Protein AF-A0A972V4K8-F1 (afdb_monomer)

pLDDT: mean 79.18, std 15.25, range [46.06, 98.31]

Secondary structure (DSSP, 8-state):
-HHHHHHHHHHHHHHTTS-------HHHHTTEEEEETTEEEEHHHHHHHHHHS-HHHHGGGSSHHHHHHHHHHHHHHHHHHHHHHHTTGGG-HHHHHHHHHHHHHHHHHHHHHHHHHHHHTT----HHHHHHH-

Foldseek 3Di:
DVVVVVVVVVVVVVVVVPPPPPDDDPPVVVQFPDDAPPDTDGVVVVVVCLVPDDPVVVVQVPDPVSVVVVVVVVSVVVVVVVVCVVVVVCVDPVNVVVVVVVVVVVVVVVVVVVVCVVVVVVDDDDPVNVVVVD

Radius of gyration: 28.01 Å; Cα contacts (8 Å, |Δi|>4): 38; chains: 1; bounding box: 45×37×104 Å

Structure (mmCIF, N/CA/C/O backbone):
data_AF-A0A972V4K8-F1
#
_entry.id   AF-A0A972V4K8-F1
#
loop_
_atom_site.group_PDB
_atom_site.id
_atom_site.type_symbol
_atom_site.label_atom_id
_atom_site.label_alt_id
_atom_site.label_comp_id
_atom_site.label_asym_id
_atom_site.label_entity_id
_atom_site.label_seq_id
_atom_site.pdbx_PDB_ins_code
_atom_site.Cartn_x
_atom_site.Cartn_y
_atom_site.Cartn_z
_atom_site.occupancy
_atom_site.B_iso_or_equiv
_atom_site.auth_seq_id
_atom_site.auth_comp_id
_atom_site.auth_asym_id
_atom_site.auth_atom_id
_atom_site.pdbx_PDB_model_num
ATOM 1 N N . MET A 1 1 ? -22.543 16.101 -59.965 1.00 50.31 1 MET A N 1
ATOM 2 C CA . MET A 1 1 ? -22.406 15.132 -58.850 1.00 50.31 1 MET A CA 1
ATOM 3 C C . MET A 1 1 ? -20.952 14.868 -58.437 1.00 50.31 1 MET A C 1
ATOM 5 O O . MET A 1 1 ? -20.675 14.889 -57.250 1.00 50.31 1 MET A O 1
ATOM 9 N N . LYS A 1 2 ? -19.990 14.733 -59.370 1.00 48.62 2 LYS A N 1
ATOM 10 C CA . LYS A 1 2 ? -18.559 14.509 -59.044 1.00 48.62 2 LYS A CA 1
ATOM 11 C C . LYS A 1 2 ? -17.881 15.644 -58.244 1.00 48.62 2 LYS A C 1
ATOM 13 O O . LYS A 1 2 ? -17.064 15.367 -57.378 1.00 48.62 2 LYS A O 1
ATOM 18 N N . LYS A 1 3 ? -18.266 16.909 -58.479 1.00 53.72 3 LYS A N 1
ATOM 19 C CA . LYS A 1 3 ? -17.722 18.087 -57.765 1.00 53.72 3 LYS A CA 1
ATOM 20 C C . LYS A 1 3 ? -18.141 18.151 -56.286 1.00 53.72 3 LYS A C 1
ATOM 22 O O . LYS A 1 3 ? -17.346 18.540 -55.448 1.00 53.72 3 LYS A O 1
ATOM 27 N N . ILE A 1 4 ? -19.358 17.698 -55.972 1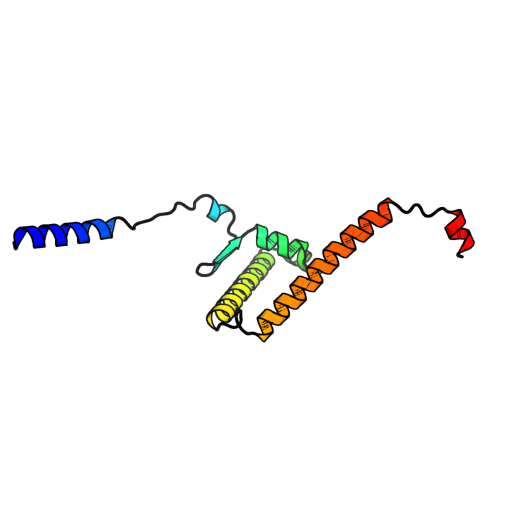.00 63.09 4 ILE A N 1
ATOM 28 C CA . ILE A 1 4 ? -19.883 17.633 -54.597 1.00 63.09 4 ILE A CA 1
ATOM 29 C C . ILE A 1 4 ? -19.208 16.498 -53.817 1.00 63.09 4 ILE A C 1
ATOM 31 O O . ILE A 1 4 ? -18.814 16.700 -52.675 1.00 63.09 4 ILE A O 1
ATOM 35 N N . CYS A 1 5 ? -18.968 15.351 -54.465 1.00 56.00 5 CYS A N 1
ATOM 36 C CA . CYS A 1 5 ? -18.185 14.258 -53.879 1.00 56.00 5 CYS A CA 1
ATOM 37 C C . CYS A 1 5 ? -16.749 14.691 -53.543 1.00 56.00 5 CYS A C 1
ATOM 39 O O . CYS A 1 5 ? -16.259 14.372 -52.466 1.00 56.00 5 CYS A O 1
ATOM 41 N N . TYR A 1 6 ? -16.108 15.464 -54.431 1.00 65.31 6 TYR A N 1
ATOM 42 C CA . TYR A 1 6 ? -14.738 15.948 -54.229 1.00 65.31 6 TYR A CA 1
ATOM 43 C C . TYR A 1 6 ? -14.635 16.972 -53.085 1.00 65.31 6 TYR A C 1
ATOM 45 O O . TYR A 1 6 ? -13.697 16.927 -52.291 1.00 65.31 6 TYR A O 1
ATOM 53 N N . CYS A 1 7 ? -15.630 17.856 -52.945 1.00 62.59 7 CYS A N 1
ATOM 54 C CA . CYS A 1 7 ? -15.697 18.800 -51.828 1.00 62.59 7 CYS A CA 1
ATOM 55 C C . CYS A 1 7 ? -15.871 18.097 -50.474 1.00 62.59 7 CYS A C 1
ATOM 57 O O . CYS A 1 7 ? -15.240 18.504 -49.503 1.00 62.59 7 CYS A O 1
ATOM 59 N N . ILE A 1 8 ? -16.663 17.022 -50.407 1.00 66.50 8 ILE A N 1
ATOM 60 C CA . ILE A 1 8 ? -16.873 16.259 -49.166 1.00 66.50 8 ILE A CA 1
ATOM 61 C C . ILE A 1 8 ? -15.599 15.497 -48.768 1.00 66.50 8 ILE A C 1
ATOM 63 O O . ILE A 1 8 ? -15.229 15.502 -47.597 1.00 66.50 8 ILE A O 1
ATOM 67 N N . THR A 1 9 ? -14.866 14.917 -49.725 1.00 64.88 9 THR A N 1
ATOM 68 C CA . THR A 1 9 ? -13.598 14.225 -49.431 1.00 64.88 9 THR A CA 1
ATOM 69 C C . THR A 1 9 ? -12.486 15.168 -48.963 1.00 64.88 9 THR A C 1
ATOM 71 O O . THR A 1 9 ? -11.712 14.800 -48.084 1.00 64.88 9 THR A O 1
ATOM 74 N N . VAL A 1 10 ? -12.427 16.400 -49.484 1.00 69.19 10 VAL A N 1
ATOM 75 C CA . VAL A 1 10 ? -11.450 17.412 -49.037 1.00 69.19 10 VAL A CA 1
ATOM 76 C C . VAL A 1 10 ? -11.813 17.965 -47.653 1.00 69.19 10 VAL A C 1
ATOM 78 O O . VAL A 1 10 ? -10.925 18.183 -46.831 1.00 69.19 10 VAL A O 1
ATOM 81 N N . LEU A 1 11 ? -13.108 18.124 -47.356 1.00 66.25 11 LEU A N 1
ATOM 82 C CA . LEU A 1 11 ? -13.585 18.581 -46.046 1.00 66.25 11 LEU A CA 1
ATOM 83 C C . LEU A 1 11 ? -13.271 17.566 -44.931 1.00 66.25 11 LEU A C 1
ATOM 85 O O . LEU A 1 11 ? -12.855 17.959 -43.846 1.00 66.25 11 LEU A O 1
ATOM 89 N N . VAL A 1 12 ? -13.410 16.264 -45.205 1.00 66.06 12 VAL A N 1
ATOM 90 C CA . VAL A 1 12 ? -13.102 15.195 -44.236 1.00 66.06 12 VAL A CA 1
ATOM 91 C C . VAL A 1 12 ? -11.596 15.098 -43.957 1.00 66.06 12 VAL A C 1
ATOM 93 O O . VAL A 1 12 ? -11.205 14.917 -42.807 1.00 66.06 12 VAL A O 1
ATOM 96 N N . PHE A 1 13 ? -10.743 15.298 -44.968 1.00 65.56 13 PHE A N 1
ATOM 97 C CA . PHE A 1 13 ? -9.283 15.261 -44.799 1.00 65.56 13 PHE A CA 1
ATOM 98 C C . PHE A 1 13 ? -8.736 16.482 -44.033 1.00 65.56 13 PHE A C 1
ATOM 100 O O . PHE A 1 13 ? -7.746 16.375 -43.313 1.00 65.56 13 PHE A O 1
ATOM 107 N N . ALA A 1 14 ? -9.404 17.637 -44.133 1.00 61.25 14 ALA A N 1
ATOM 108 C CA . ALA A 1 14 ? -9.032 18.854 -43.408 1.00 61.25 14 ALA A CA 1
ATOM 109 C C . ALA A 1 14 ? -9.336 18.782 -41.897 1.00 61.25 14 ALA A C 1
ATOM 111 O O . ALA A 1 14 ? -8.640 19.405 -41.098 1.00 61.25 14 ALA A O 1
ATOM 112 N N . ILE A 1 15 ? -10.336 17.995 -41.485 1.00 60.34 15 ILE A N 1
ATOM 113 C CA . ILE A 1 15 ? -10.714 17.838 -40.069 1.00 60.34 15 ILE A CA 1
ATOM 114 C C . ILE A 1 15 ? -9.735 16.906 -39.327 1.00 60.34 15 ILE A C 1
ATOM 116 O O . ILE A 1 15 ? -9.534 17.056 -38.122 1.00 60.34 15 ILE A O 1
ATOM 120 N N . SER A 1 16 ? -9.043 16.007 -40.037 1.00 58.22 16 SER A N 1
ATOM 121 C CA . SER A 1 16 ? -8.044 15.095 -39.453 1.00 58.22 16 SER A CA 1
ATOM 122 C C 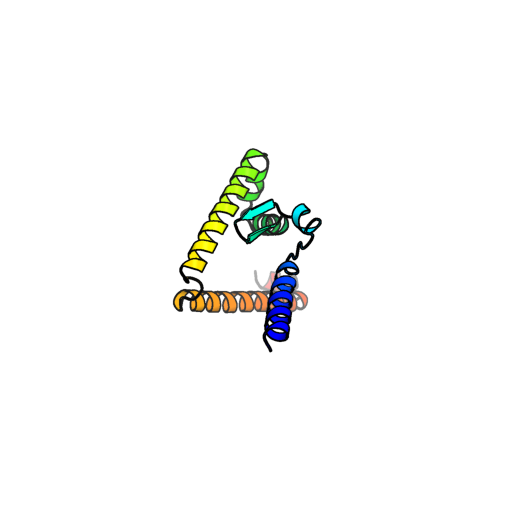. SER A 1 16 ? -6.768 15.784 -38.946 1.00 58.22 16 SER A C 1
ATOM 124 O O . SER A 1 16 ? -6.027 15.179 -38.178 1.00 58.22 16 SER A O 1
ATOM 126 N N . PHE A 1 17 ? -6.511 17.043 -39.320 1.00 55.62 17 PHE A N 1
ATOM 127 C CA . PHE A 1 17 ? -5.334 17.795 -38.860 1.00 55.62 17 PHE A CA 1
ATOM 128 C C . PHE A 1 17 ? -5.551 18.583 -37.556 1.00 55.62 17 PHE A C 1
ATOM 130 O O . PHE A 1 17 ? -4.596 19.141 -37.022 1.00 55.62 17 PHE A O 1
ATOM 137 N N . LEU A 1 18 ? -6.774 18.620 -37.012 1.00 53.91 18 LEU A N 1
ATOM 138 C CA . LEU A 1 18 ? -7.102 19.420 -35.820 1.00 53.91 18 LEU A CA 1
ATOM 139 C C . LEU A 1 18 ? -7.098 18.627 -34.502 1.00 53.91 18 LEU A C 1
ATOM 141 O O . LEU A 1 18 ? -7.283 19.211 -33.438 1.00 53.91 18 LEU A O 1
ATOM 145 N N . THR A 1 19 ? -6.806 17.324 -34.520 1.00 57.88 19 THR A N 1
ATOM 146 C CA . THR A 1 19 ? -6.603 16.524 -33.298 1.00 57.88 19 THR A CA 1
ATOM 147 C C . THR A 1 19 ? -5.129 16.492 -32.885 1.00 57.88 19 THR A C 1
ATOM 149 O O . THR A 1 19 ? -4.553 15.435 -32.649 1.00 57.88 19 THR A O 1
ATOM 152 N N . GLY A 1 20 ? -4.496 17.663 -32.824 1.00 54.38 20 GLY A N 1
ATOM 153 C CA . GLY A 1 20 ? -3.174 17.870 -32.235 1.00 54.38 20 GLY A CA 1
ATOM 154 C C . GLY A 1 20 ? -3.315 18.527 -30.866 1.00 54.38 20 GLY A C 1
ATOM 155 O O . GLY A 1 20 ? -2.976 19.694 -30.703 1.00 54.38 20 GLY A O 1
ATOM 156 N N . CYS A 1 21 ? -3.882 17.811 -29.893 1.00 55.91 21 CYS A N 1
ATOM 157 C CA . CYS A 1 21 ? -4.009 18.304 -28.523 1.00 55.91 21 CYS A CA 1
ATOM 158 C C . CYS A 1 21 ? -2.629 18.271 -27.845 1.00 55.91 21 CYS A C 1
ATOM 160 O O . CYS A 1 21 ? -2.244 17.269 -27.245 1.00 55.91 21 CYS A O 1
ATOM 162 N N . SER A 1 22 ? -1.858 19.356 -27.954 1.00 55.38 22 SER A N 1
ATOM 163 C CA . SER A 1 22 ? -0.704 19.584 -27.083 1.00 55.38 22 SER A CA 1
ATOM 164 C C . SER A 1 22 ? -1.210 20.147 -25.754 1.00 55.38 22 SER A C 1
ATOM 166 O O . SER A 1 22 ? -1.270 21.361 -25.553 1.00 55.38 22 SER A O 1
ATOM 168 N N . SER A 1 23 ? -1.631 19.273 -24.842 1.00 46.06 23 SER A N 1
ATOM 169 C CA . SER A 1 23 ? -1.929 19.681 -23.471 1.00 46.06 23 SER A CA 1
ATOM 170 C C . SER A 1 23 ? -0.625 20.103 -22.791 1.00 46.06 23 SER A C 1
ATOM 172 O O . SER A 1 23 ? 0.230 19.262 -22.506 1.00 46.06 23 SER A O 1
ATOM 174 N N . GLY A 1 24 ? -0.467 21.406 -22.557 1.00 52.38 24 GLY A N 1
ATOM 175 C CA . GLY A 1 24 ? 0.622 21.963 -21.765 1.00 52.38 24 GLY A CA 1
ATOM 176 C C . GLY A 1 24 ? 0.624 21.368 -20.357 1.00 52.38 24 GLY A C 1
ATOM 177 O O . GLY A 1 24 ? -0.355 21.475 -19.627 1.00 52.38 24 GLY A O 1
ATOM 178 N N . SER A 1 25 ? 1.732 20.732 -19.985 1.00 47.81 25 SER A N 1
ATOM 179 C CA . SER A 1 25 ? 1.936 20.088 -18.684 1.00 47.81 25 SER A CA 1
ATOM 180 C C . SER A 1 25 ? 3.156 20.665 -17.963 1.00 47.81 25 SER A C 1
ATOM 182 O O . SER A 1 25 ? 3.964 19.916 -17.428 1.00 47.81 25 SER A O 1
ATOM 184 N N . ALA A 1 26 ? 3.329 21.990 -17.977 1.00 50.41 26 ALA A N 1
ATOM 185 C CA . ALA A 1 26 ? 4.469 22.633 -17.315 1.00 50.41 26 ALA A CA 1
ATOM 186 C C . ALA A 1 26 ? 4.373 22.581 -15.776 1.00 50.41 26 ALA A C 1
ATOM 188 O O . ALA A 1 26 ? 5.397 22.553 -15.103 1.00 50.41 26 ALA A O 1
ATOM 189 N N . ASP A 1 27 ? 3.161 22.508 -15.215 1.00 51.97 27 ASP A N 1
ATOM 190 C CA . ASP A 1 27 ? 2.961 22.527 -13.758 1.00 51.97 27 ASP A CA 1
ATOM 191 C C . ASP A 1 27 ? 3.018 21.118 -13.127 1.00 51.97 27 ASP A C 1
ATOM 193 O O . ASP A 1 27 ? 3.592 20.915 -12.058 1.00 51.97 27 ASP A O 1
ATOM 197 N N . LEU A 1 28 ? 2.525 20.095 -13.841 1.00 52.41 28 LEU A N 1
ATOM 198 C CA . LEU A 1 28 ? 2.522 18.698 -13.376 1.00 52.41 28 LEU A CA 1
ATOM 199 C C . LEU A 1 28 ? 3.910 18.033 -13.417 1.00 52.41 28 LEU A C 1
ATOM 201 O O . LEU A 1 28 ? 4.185 17.145 -12.608 1.00 52.41 28 LEU A O 1
ATOM 205 N N . ASP A 1 29 ? 4.795 18.454 -14.326 1.00 55.84 29 ASP A N 1
ATOM 206 C CA . ASP A 1 29 ? 6.147 17.884 -14.426 1.00 55.84 29 ASP A CA 1
ATOM 207 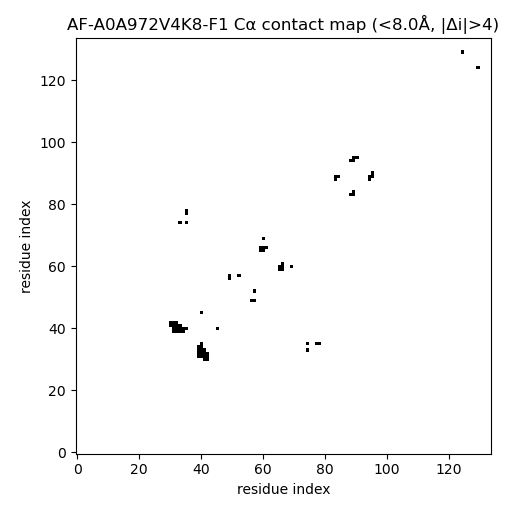C C . ASP A 1 29 ? 7.027 18.280 -13.228 1.00 55.84 29 ASP A C 1
ATOM 209 O O . ASP A 1 29 ? 7.846 17.481 -12.785 1.00 55.84 29 ASP A O 1
ATOM 213 N N . SER A 1 30 ? 6.806 19.457 -12.625 1.00 57.41 30 SER A N 1
ATOM 214 C CA . SER A 1 30 ? 7.618 19.955 -11.499 1.00 57.41 30 SER A CA 1
ATOM 215 C C . SER A 1 30 ? 7.509 19.106 -10.221 1.00 57.41 30 SER A C 1
ATOM 217 O O . SER A 1 30 ? 8.395 19.135 -9.366 1.00 57.41 30 SER A O 1
ATOM 219 N N . LYS A 1 31 ? 6.429 18.324 -10.096 1.00 80.38 31 LYS A N 1
ATOM 220 C CA . LYS A 1 31 ? 6.127 17.470 -8.936 1.00 80.38 31 LYS A CA 1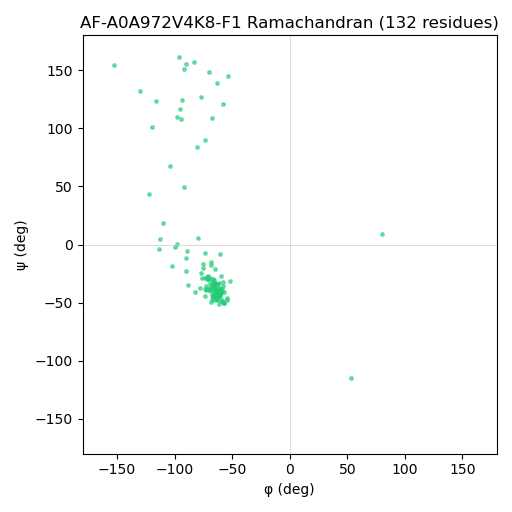
ATOM 221 C C . LYS A 1 31 ? 6.196 15.972 -9.259 1.00 80.38 31 LYS A C 1
ATOM 223 O O . LYS A 1 31 ? 5.870 15.147 -8.405 1.00 80.38 31 LYS A O 1
ATOM 228 N N . THR A 1 32 ? 6.608 15.616 -10.475 1.00 82.50 32 THR A N 1
ATOM 229 C CA . THR A 1 32 ? 6.757 14.227 -10.924 1.00 82.50 32 THR A CA 1
ATOM 230 C C . THR A 1 32 ? 8.200 13.767 -10.695 1.00 82.50 32 THR A C 1
ATOM 232 O O . THR A 1 32 ? 9.137 14.400 -11.170 1.00 82.50 32 THR A O 1
ATOM 235 N N . LEU A 1 33 ? 8.391 12.668 -9.960 1.00 83.44 33 LEU A N 1
ATOM 236 C CA . LEU A 1 33 ? 9.705 12.066 -9.698 1.00 83.44 33 LEU A CA 1
ATOM 237 C C . LEU A 1 33 ? 10.169 11.178 -10.853 1.00 83.44 33 LEU A C 1
ATOM 239 O O . LEU A 1 33 ? 11.341 11.195 -11.223 1.00 83.44 33 LEU A O 1
ATOM 243 N N . ALA A 1 34 ? 9.245 10.399 -11.414 1.00 84.81 34 ALA A N 1
ATOM 244 C CA . ALA A 1 34 ? 9.500 9.515 -12.540 1.00 84.81 34 ALA A CA 1
ATOM 245 C C . ALA A 1 34 ? 8.220 9.291 -13.352 1.00 84.81 34 ALA A C 1
ATOM 247 O O . ALA A 1 34 ? 7.102 9.383 -12.839 1.00 84.81 34 ALA A O 1
ATOM 248 N N . ARG A 1 35 ? 8.386 8.978 -14.638 1.00 86.88 35 ARG A N 1
ATOM 249 C CA . ARG A 1 35 ? 7.297 8.581 -15.535 1.00 86.88 35 ARG A CA 1
ATOM 250 C C . ARG A 1 35 ? 7.538 7.144 -15.980 1.00 86.88 35 ARG A C 1
ATOM 252 O O . ARG A 1 35 ? 8.591 6.858 -16.541 1.00 86.88 35 ARG A O 1
ATOM 259 N N . VAL A 1 36 ? 6.564 6.269 -15.741 1.00 88.38 36 VAL A N 1
ATOM 260 C CA . VAL A 1 36 ? 6.629 4.839 -16.077 1.00 88.38 36 VAL A CA 1
ATOM 261 C C . VAL A 1 36 ? 5.494 4.535 -17.049 1.00 88.38 36 VAL A C 1
ATOM 263 O O . VAL A 1 36 ? 4.330 4.447 -16.659 1.00 88.38 36 VAL A O 1
ATOM 266 N N . ASN A 1 37 ? 5.813 4.431 -18.341 1.00 86.69 37 ASN A N 1
ATOM 267 C CA . ASN A 1 37 ? 4.827 4.352 -19.425 1.00 86.69 37 ASN A CA 1
ATOM 268 C C . ASN A 1 37 ? 3.810 5.512 -19.370 1.00 86.69 37 ASN A C 1
ATOM 270 O O . ASN A 1 37 ? 4.171 6.675 -19.561 1.00 86.69 37 ASN A O 1
ATOM 274 N N . LYS A 1 38 ? 2.531 5.197 -19.125 1.00 81.75 38 LYS A N 1
ATOM 275 C CA . LYS A 1 38 ? 1.445 6.178 -18.959 1.00 81.75 38 LYS A CA 1
ATOM 276 C C . LYS A 1 38 ? 1.265 6.628 -17.500 1.00 81.75 38 LYS A C 1
ATOM 278 O O . LYS A 1 38 ? 0.551 7.601 -17.267 1.00 81.75 38 LYS A O 1
ATOM 283 N N . GLY A 1 39 ? 1.897 5.943 -16.545 1.00 81.25 39 GLY A N 1
ATOM 284 C CA . GLY A 1 39 ? 1.873 6.255 -15.117 1.00 81.25 39 GLY A CA 1
ATOM 285 C C . GLY A 1 39 ? 2.890 7.331 -14.726 1.00 81.25 39 GLY A C 1
ATOM 286 O O . GLY A 1 39 ? 3.888 7.568 -15.418 1.00 81.25 39 GLY A O 1
ATOM 287 N N . ARG A 1 40 ? 2.630 8.003 -13.603 1.00 85.06 40 ARG A N 1
ATOM 288 C CA . ARG A 1 40 ? 3.522 9.001 -13.001 1.00 85.06 40 ARG A CA 1
ATOM 289 C C . ARG A 1 40 ? 3.693 8.676 -11.526 1.00 85.06 40 ARG A C 1
ATOM 291 O O . ARG A 1 40 ? 2.696 8.481 -10.850 1.00 85.06 40 ARG A O 1
ATOM 298 N N . ILE A 1 41 ? 4.938 8.679 -11.066 1.00 84.00 41 ILE A N 1
ATOM 299 C CA . ILE A 1 41 ? 5.287 8.612 -9.647 1.00 84.00 41 ILE A CA 1
ATOM 300 C C . ILE A 1 41 ? 5.492 10.051 -9.189 1.00 84.00 41 ILE A C 1
ATOM 302 O O . ILE A 1 41 ? 6.375 10.747 -9.707 1.00 84.00 41 ILE A O 1
ATOM 306 N N . MET A 1 42 ? 4.669 10.529 -8.262 1.00 86.06 42 MET A N 1
ATOM 307 C CA . MET A 1 42 ? 4.725 11.902 -7.774 1.00 86.06 42 MET A CA 1
ATOM 308 C C . MET A 1 42 ? 5.529 12.011 -6.475 1.00 86.06 42 MET A C 1
ATOM 310 O O . MET A 1 42 ? 5.754 11.052 -5.742 1.00 86.06 42 MET A O 1
ATOM 314 N N . VAL A 1 43 ? 5.969 13.232 -6.161 1.00 82.62 43 VAL A N 1
ATOM 315 C CA . VAL A 1 43 ? 6.666 13.524 -4.894 1.00 82.62 43 VAL A CA 1
ATOM 316 C C . VAL A 1 43 ? 5.796 13.202 -3.673 1.00 82.62 43 VAL A C 1
ATOM 318 O O . VAL A 1 43 ? 6.328 12.947 -2.594 1.00 82.62 43 VAL A O 1
ATOM 321 N N . GLU A 1 44 ? 4.471 13.261 -3.806 1.00 81.44 44 GLU A N 1
ATOM 322 C CA . GLU A 1 44 ? 3.571 12.974 -2.692 1.00 81.44 44 GLU A CA 1
ATOM 323 C C . GLU A 1 44 ? 3.421 11.467 -2.421 1.00 81.44 44 GLU A C 1
ATOM 325 O O . GLU A 1 44 ? 3.491 11.106 -1.246 1.00 81.44 44 GLU A O 1
ATOM 330 N N . ASP A 1 45 ? 3.400 10.616 -3.458 1.00 79.50 45 ASP A N 1
ATOM 331 C CA . ASP A 1 45 ? 3.386 9.154 -3.326 1.00 79.50 45 ASP A CA 1
ATOM 332 C C . ASP A 1 45 ? 4.569 8.700 -2.462 1.00 79.50 45 ASP A C 1
ATOM 334 O O . ASP A 1 45 ? 4.416 7.987 -1.470 1.00 79.50 45 ASP A O 1
ATOM 338 N N . LEU A 1 46 ? 5.759 9.232 -2.768 1.00 80.25 46 LEU A N 1
ATOM 339 C CA . LEU A 1 46 ? 6.981 8.972 -2.009 1.00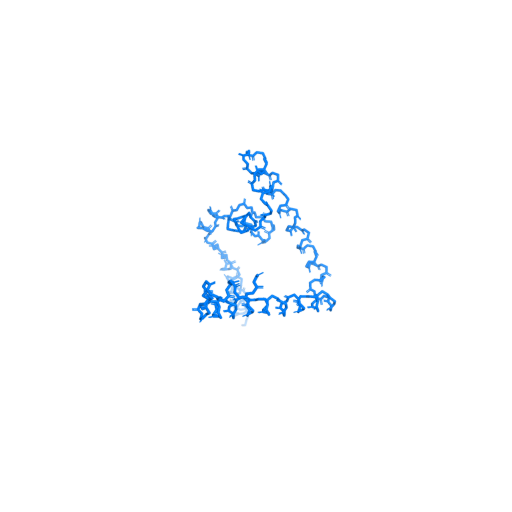 80.25 46 LEU A CA 1
ATOM 340 C C . LEU A 1 46 ? 6.865 9.417 -0.544 1.00 80.25 46 LEU A C 1
ATOM 342 O O . LEU A 1 46 ? 7.319 8.723 0.363 1.00 80.25 46 LEU A O 1
ATOM 346 N N . ARG A 1 47 ? 6.280 10.593 -0.285 1.00 78.19 47 ARG A N 1
ATOM 347 C CA . ARG A 1 47 ? 6.098 11.089 1.090 1.00 78.19 47 ARG A CA 1
ATOM 348 C C . ARG A 1 47 ? 5.110 10.230 1.869 1.00 78.19 47 ARG A C 1
ATOM 350 O O . ARG A 1 47 ? 5.310 10.039 3.067 1.00 78.19 47 ARG A O 1
ATOM 357 N N . TYR A 1 48 ? 4.053 9.757 1.216 1.00 81.00 48 TYR A N 1
ATOM 358 C CA . TYR A 1 48 ? 3.077 8.868 1.826 1.00 81.00 48 TYR A CA 1
ATOM 359 C C . TYR A 1 48 ? 3.710 7.522 2.176 1.00 81.00 48 TYR A C 1
ATOM 361 O O . TYR A 1 48 ? 3.581 7.081 3.317 1.00 81.00 48 TYR A O 1
ATOM 369 N N . GLU A 1 49 ? 4.451 6.910 1.247 1.00 77.00 49 GLU A N 1
ATOM 370 C CA . GLU A 1 49 ? 5.158 5.657 1.522 1.00 77.00 49 GLU A CA 1
ATOM 371 C C . GLU A 1 49 ? 6.170 5.832 2.663 1.00 77.00 49 GLU A C 1
ATOM 373 O O . GLU A 1 49 ? 6.156 5.044 3.601 1.00 77.00 49 GLU A O 1
ATOM 378 N N . LEU A 1 50 ? 6.951 6.919 2.682 1.00 78.00 50 LEU A N 1
ATOM 379 C CA . LEU A 1 50 ? 7.917 7.178 3.758 1.00 78.00 50 LEU A CA 1
ATOM 380 C C . LEU A 1 50 ? 7.290 7.423 5.127 1.00 78.00 50 LEU A C 1
ATOM 382 O O . LEU A 1 50 ? 7.854 7.018 6.138 1.00 78.00 50 LEU A O 1
ATOM 386 N N . LYS A 1 51 ? 6.142 8.103 5.184 1.00 77.75 51 LYS A N 1
ATOM 387 C CA . LYS A 1 51 ? 5.442 8.350 6.450 1.00 77.75 51 LYS A CA 1
ATOM 388 C C . LYS A 1 51 ? 4.944 7.048 7.081 1.00 77.75 51 LYS A C 1
ATOM 390 O O . LYS A 1 51 ? 4.868 6.959 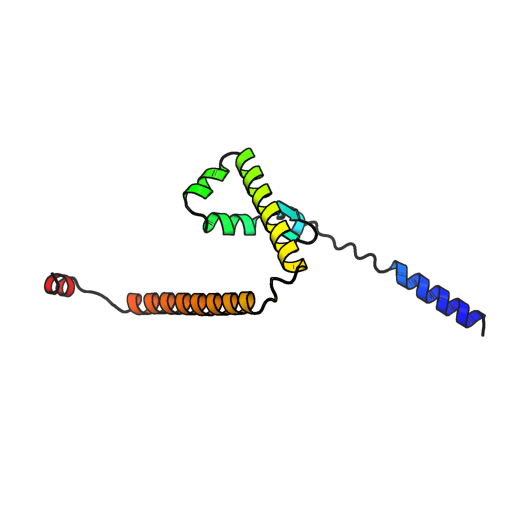8.303 1.00 77.75 51 LYS A O 1
ATOM 395 N N . ASN A 1 52 ? 4.573 6.084 6.245 1.00 76.62 52 ASN A N 1
ATOM 396 C CA . ASN A 1 52 ? 4.009 4.808 6.672 1.00 76.62 52 ASN A CA 1
ATOM 397 C C . ASN A 1 52 ? 5.043 3.671 6.669 1.00 76.62 52 ASN A C 1
ATOM 399 O O . ASN A 1 52 ? 4.708 2.546 7.038 1.00 76.62 52 ASN A O 1
ATOM 403 N N . ALA A 1 53 ? 6.278 3.956 6.256 1.00 71.62 53 ALA A N 1
ATOM 404 C CA . ALA A 1 53 ? 7.371 3.006 6.274 1.00 71.62 53 ALA A CA 1
ATOM 405 C C . ALA A 1 53 ? 7.814 2.715 7.720 1.00 71.62 53 ALA A C 1
ATOM 407 O O . ALA A 1 53 ? 7.750 3.603 8.581 1.00 71.62 53 ALA A O 1
ATOM 408 N N . PRO A 1 54 ? 8.297 1.495 8.010 1.00 71.56 54 PRO A N 1
ATOM 409 C CA . PRO A 1 54 ? 8.966 1.202 9.271 1.00 71.56 54 PRO A CA 1
ATOM 410 C C . PRO A 1 54 ? 10.110 2.197 9.515 1.00 71.56 54 PRO A C 1
ATOM 412 O O . PRO A 1 54 ? 10.788 2.612 8.575 1.00 71.56 54 PRO A O 1
ATOM 415 N N . TYR A 1 55 ? 10.343 2.565 10.778 1.00 62.53 55 TYR A N 1
ATOM 416 C CA . TYR A 1 55 ? 11.298 3.615 11.170 1.00 62.53 55 TYR A CA 1
ATOM 417 C C . TYR A 1 55 ? 12.708 3.429 10.566 1.00 62.53 55 TYR A C 1
ATOM 419 O O . TYR A 1 55 ? 13.377 4.407 10.227 1.00 62.53 55 TYR A O 1
ATOM 427 N N . ASP A 1 56 ? 13.122 2.179 10.344 1.00 63.69 56 ASP A N 1
ATOM 428 C CA . ASP A 1 56 ? 14.408 1.836 9.735 1.00 63.69 56 ASP A CA 1
ATOM 429 C C . ASP A 1 56 ? 14.525 2.257 8.259 1.00 63.69 56 ASP A C 1
ATOM 431 O O . ASP A 1 56 ? 15.606 2.653 7.828 1.00 63.69 56 ASP A O 1
ATOM 435 N N . GLU A 1 57 ? 13.435 2.265 7.483 1.00 61.44 57 GLU A N 1
ATOM 436 C CA . GLU A 1 57 ? 13.471 2.615 6.053 1.00 61.44 57 GLU A CA 1
ATOM 437 C C . GLU A 1 57 ? 13.611 4.123 5.806 1.00 61.44 57 GLU A C 1
ATOM 439 O O . GLU A 1 57 ? 14.226 4.544 4.826 1.00 61.44 57 GLU A O 1
ATOM 444 N N . VAL A 1 58 ? 13.118 4.963 6.721 1.00 62.91 58 VAL A N 1
ATOM 445 C CA . VAL A 1 58 ? 13.224 6.431 6.615 1.00 62.91 58 VAL A CA 1
ATOM 446 C C . VAL A 1 58 ? 14.682 6.890 6.734 1.00 62.91 58 VAL A C 1
ATOM 448 O O . VAL A 1 58 ? 15.094 7.888 6.134 1.00 62.91 58 VAL A O 1
ATOM 451 N N . HIS A 1 59 ? 15.500 6.146 7.480 1.00 64.88 59 HIS A N 1
ATOM 452 C CA . HIS A 1 59 ? 16.929 6.415 7.607 1.00 64.88 59 HIS A CA 1
ATOM 453 C C . HIS A 1 59 ? 17.750 6.010 6.379 1.00 64.88 59 HIS A C 1
ATOM 455 O O . HIS A 1 59 ? 18.857 6.530 6.231 1.00 64.88 59 HIS A O 1
ATOM 461 N N . LEU A 1 60 ? 17.200 5.176 5.489 1.00 61.78 60 LEU A N 1
ATOM 462 C CA . LEU A 1 60 ? 17.842 4.720 4.254 1.00 61.78 60 LEU A CA 1
ATOM 463 C C . LEU A 1 60 ? 17.774 5.747 3.117 1.00 61.78 60 LEU A C 1
ATOM 465 O O . LEU A 1 60 ? 18.135 5.415 2.005 1.00 61.78 60 LEU A O 1
ATOM 469 N N . LEU A 1 61 ? 17.279 6.970 3.325 1.00 66.88 61 LEU A N 1
ATOM 470 C CA . LEU A 1 61 ? 17.233 8.002 2.272 1.00 66.88 61 LEU A CA 1
ATOM 471 C C . LEU A 1 61 ? 18.201 9.168 2.511 1.00 66.88 61 LEU A C 1
ATOM 473 O O . LEU A 1 61 ? 18.030 10.255 1.945 1.00 66.88 61 LEU A O 1
ATOM 477 N N . LYS A 1 62 ? 19.213 8.975 3.362 1.00 69.06 62 LYS A N 1
ATOM 478 C CA . LYS A 1 62 ? 20.149 10.042 3.743 1.00 69.06 62 LYS A CA 1
ATOM 479 C C . LYS A 1 62 ? 21.117 10.359 2.606 1.00 69.06 62 LYS A C 1
ATOM 481 O O . LYS A 1 62 ? 21.407 11.533 2.362 1.00 69.06 62 LYS A O 1
ATOM 486 N N . ALA A 1 63 ? 21.578 9.348 1.871 1.00 72.88 63 ALA A N 1
ATOM 487 C CA . ALA A 1 63 ? 22.458 9.545 0.727 1.00 72.88 63 ALA A CA 1
ATOM 488 C C . ALA A 1 63 ? 21.680 9.723 -0.589 1.00 72.88 63 ALA A C 1
ATOM 490 O O . ALA A 1 63 ? 20.541 9.292 -0.771 1.00 72.88 63 ALA A O 1
ATOM 491 N N . LYS A 1 64 ? 22.303 10.399 -1.563 1.00 71.50 64 LYS A N 1
ATOM 492 C CA . LYS A 1 64 ? 21.723 10.561 -2.908 1.00 71.50 64 LYS A CA 1
ATOM 493 C C . LYS A 1 64 ? 21.614 9.223 -3.656 1.00 71.50 64 LYS A C 1
ATOM 495 O O . LYS A 1 64 ? 20.664 9.062 -4.414 1.00 71.50 64 LYS A O 1
ATOM 500 N N . SER A 1 65 ? 22.560 8.306 -3.449 1.00 74.25 65 SER A N 1
ATOM 501 C CA . SER A 1 65 ? 22.534 6.951 -4.017 1.00 74.25 65 SER A CA 1
ATOM 502 C C . SER A 1 65 ? 21.343 6.155 -3.495 1.00 74.25 65 SER A C 1
ATOM 504 O O . SER A 1 65 ? 20.556 5.663 -4.285 1.00 74.25 65 SER A O 1
ATOM 506 N N . GLU A 1 66 ? 21.116 6.157 -2.185 1.00 76.00 66 GLU A N 1
ATOM 507 C CA . GLU A 1 66 ? 20.032 5.369 -1.591 1.00 76.00 66 GLU A CA 1
ATOM 508 C C . GLU A 1 66 ? 18.638 5.868 -2.025 1.00 76.00 66 GLU A C 1
ATOM 510 O O . GLU A 1 66 ? 17.716 5.084 -2.242 1.00 76.00 66 GLU A O 1
ATOM 515 N N . ARG A 1 67 ? 18.491 7.185 -2.251 1.00 77.44 67 ARG A N 1
ATOM 516 C CA . ARG A 1 67 ? 17.278 7.765 -2.859 1.00 77.44 67 ARG A CA 1
ATOM 517 C C . ARG A 1 67 ? 17.053 7.326 -4.303 1.00 77.44 67 ARG A C 1
ATOM 519 O O . ARG A 1 67 ? 15.903 7.223 -4.722 1.00 77.44 67 ARG A O 1
ATOM 526 N N . ARG A 1 68 ? 18.127 7.104 -5.065 1.00 82.38 68 ARG A N 1
ATOM 527 C CA . ARG A 1 68 ? 18.053 6.567 -6.428 1.00 82.38 68 ARG A CA 1
ATOM 528 C C . ARG A 1 68 ? 17.583 5.116 -6.385 1.00 82.38 68 ARG A C 1
ATOM 530 O O . ARG A 1 68 ? 16.602 4.802 -7.041 1.00 82.38 68 ARG A O 1
ATOM 537 N N . ASP A 1 69 ? 18.201 4.301 -5.538 1.00 83.31 69 ASP A N 1
ATOM 538 C CA . ASP A 1 69 ? 17.871 2.880 -5.401 1.00 83.31 69 ASP A CA 1
ATOM 539 C C . ASP A 1 69 ? 16.421 2.678 -4.931 1.00 83.31 69 ASP A C 1
ATOM 541 O O . ASP A 1 69 ? 15.719 1.777 -5.385 1.00 83.31 69 ASP A O 1
ATOM 545 N N . TYR A 1 70 ? 15.932 3.545 -4.037 1.00 82.31 70 TYR A N 1
ATOM 546 C CA . TYR A 1 70 ? 14.524 3.556 -3.642 1.00 82.31 70 TYR A CA 1
ATOM 547 C C . TYR A 1 70 ? 13.599 3.884 -4.823 1.00 82.31 70 TYR A C 1
ATOM 549 O O . TYR A 1 70 ? 12.603 3.196 -5.033 1.00 82.31 70 TYR A O 1
ATOM 557 N N . LEU A 1 71 ? 13.931 4.910 -5.614 1.00 84.44 71 LEU A N 1
ATOM 558 C CA . LEU A 1 71 ? 13.140 5.280 -6.789 1.00 84.44 71 LEU A CA 1
ATOM 559 C C . LEU A 1 71 ? 13.128 4.163 -7.840 1.00 84.44 71 LEU A C 1
ATOM 561 O O . LEU A 1 71 ? 12.077 3.893 -8.415 1.00 84.44 71 LEU A O 1
ATOM 565 N N . ASP A 1 72 ? 14.256 3.493 -8.061 1.00 87.19 72 ASP A N 1
ATOM 566 C CA . ASP A 1 72 ? 14.348 2.378 -9.006 1.00 87.19 72 ASP A CA 1
ATOM 567 C C . ASP A 1 72 ? 13.446 1.208 -8.567 1.00 87.19 72 ASP A C 1
ATOM 569 O O . ASP A 1 72 ? 12.715 0.657 -9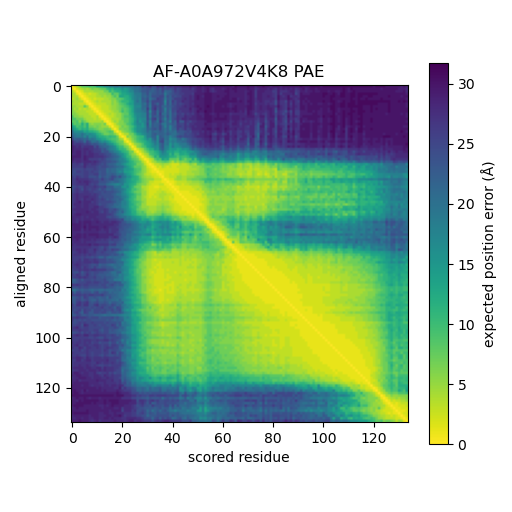.391 1.00 87.19 72 ASP A O 1
ATOM 573 N N . ARG A 1 73 ? 13.374 0.909 -7.259 1.00 86.19 73 ARG A N 1
ATOM 574 C CA . ARG A 1 73 ? 12.418 -0.075 -6.711 1.00 86.19 73 ARG A CA 1
ATOM 575 C C . ARG A 1 73 ? 10.958 0.333 -6.906 1.00 86.19 73 ARG A C 1
ATOM 577 O O . ARG A 1 73 ? 10.122 -0.523 -7.192 1.00 86.19 73 ARG A O 1
ATOM 584 N N . LEU A 1 74 ? 10.632 1.620 -6.763 1.00 86.06 74 LEU A N 1
ATOM 585 C CA . LEU A 1 74 ? 9.279 2.110 -7.050 1.00 86.06 74 LEU A CA 1
ATOM 586 C C . LEU A 1 74 ? 8.913 1.922 -8.524 1.00 86.06 74 LEU A C 1
ATOM 588 O O . LEU A 1 74 ? 7.796 1.514 -8.835 1.00 86.06 74 LEU A O 1
ATOM 592 N N . VAL A 1 75 ? 9.854 2.202 -9.427 1.00 89.69 75 VAL A N 1
ATOM 593 C CA . VAL A 1 75 ? 9.662 1.994 -10.865 1.00 89.69 75 VAL A CA 1
ATOM 594 C C . VAL A 1 75 ? 9.455 0.512 -11.170 1.00 89.69 75 VAL A C 1
ATOM 596 O O . VAL A 1 75 ? 8.529 0.174 -11.900 1.00 89.69 75 VAL A O 1
ATOM 599 N N . GLU A 1 76 ? 10.265 -0.376 -10.591 1.00 91.31 76 GLU A N 1
ATOM 600 C CA . GLU A 1 76 ? 10.120 -1.825 -10.761 1.00 91.31 76 GLU A CA 1
ATOM 601 C C . GLU A 1 76 ? 8.750 -2.324 -10.275 1.00 91.31 76 GLU A C 1
ATOM 603 O O . GLU A 1 76 ? 8.040 -3.006 -11.017 1.00 91.31 76 GLU A O 1
ATOM 608 N N . LYS A 1 77 ? 8.333 -1.913 -9.070 1.00 90.69 77 LYS A N 1
ATOM 609 C CA . LYS A 1 77 ? 7.000 -2.200 -8.518 1.00 90.69 77 LYS A CA 1
ATOM 610 C C . LYS A 1 77 ? 5.891 -1.744 -9.468 1.00 90.69 77 LYS A C 1
ATOM 612 O O . LYS A 1 77 ? 4.965 -2.508 -9.729 1.00 90.69 77 LYS A O 1
ATOM 617 N N . GLU A 1 78 ? 5.986 -0.530 -10.005 1.00 91.75 78 GLU A N 1
ATOM 618 C CA . GLU A 1 78 ? 4.995 0.017 -10.937 1.00 91.75 78 GLU A CA 1
ATOM 619 C C . GLU A 1 78 ? 4.919 -0.798 -12.237 1.00 91.75 78 GLU A C 1
ATOM 621 O O . GLU A 1 78 ? 3.825 -1.109 -12.706 1.00 91.75 78 GLU A O 1
ATOM 626 N N . VAL A 1 79 ? 6.058 -1.216 -12.801 1.00 95.25 79 VAL A N 1
ATOM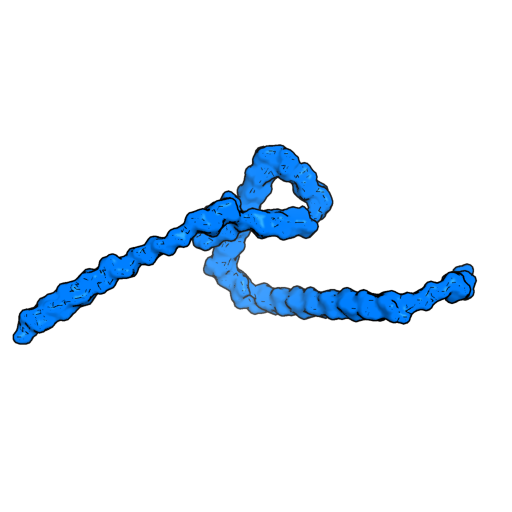 627 C CA . VAL A 1 79 ? 6.073 -2.081 -13.994 1.00 95.25 79 VAL A CA 1
ATOM 628 C C . VAL A 1 79 ? 5.386 -3.420 -13.713 1.00 95.25 79 VAL A C 1
ATOM 630 O O . VAL A 1 79 ? 4.570 -3.870 -14.518 1.00 95.25 79 VAL A O 1
ATOM 633 N N . LEU A 1 80 ? 5.662 -4.041 -12.564 1.00 95.69 80 LEU A N 1
ATOM 634 C CA . LEU A 1 80 ? 5.029 -5.304 -12.174 1.00 95.69 80 LEU A CA 1
ATOM 635 C C . LEU A 1 80 ? 3.514 -5.157 -11.975 1.00 95.69 80 LEU A C 1
ATOM 637 O O . LEU A 1 80 ? 2.753 -6.031 -12.388 1.00 95.69 80 LEU A O 1
ATOM 641 N N . LEU A 1 81 ? 3.058 -4.045 -11.392 1.00 94.62 81 LEU A N 1
ATOM 642 C CA . LEU A 1 81 ? 1.630 -3.754 -11.239 1.00 94.62 81 LEU A CA 1
ATOM 643 C C . LEU A 1 81 ? 0.939 -3.543 -12.590 1.00 94.62 81 LEU A C 1
ATOM 645 O O . LEU A 1 81 ? -0.162 -4.056 -12.798 1.00 94.62 81 LEU A O 1
ATOM 649 N N . GLN A 1 82 ? 1.583 -2.837 -13.522 1.00 94.94 82 GLN A N 1
ATOM 650 C CA . GLN A 1 82 ? 1.066 -2.667 -14.882 1.00 94.94 82 GLN A CA 1
ATOM 651 C C . GLN A 1 82 ? 0.939 -4.013 -15.604 1.00 94.94 82 GLN A C 1
ATOM 653 O O . GLN A 1 82 ? -0.073 -4.256 -16.263 1.00 94.94 82 GLN A O 1
ATOM 658 N N . GLU A 1 83 ? 1.910 -4.913 -15.441 1.00 96.94 83 GLU A N 1
ATOM 659 C CA . GLU A 1 83 ? 1.841 -6.256 -16.019 1.00 96.94 83 GLU A CA 1
ATOM 660 C C . GLU A 1 83 ? 0.736 -7.105 -15.371 1.00 96.94 83 GLU A C 1
ATOM 662 O O . GLU A 1 83 ? -0.061 -7.726 -16.073 1.00 96.94 83 GLU A O 1
ATOM 667 N N . ALA A 1 84 ? 0.594 -7.068 -14.043 1.00 96.94 84 ALA A N 1
ATOM 668 C CA . ALA A 1 84 ? -0.507 -7.736 -13.345 1.00 96.94 84 ALA A CA 1
ATOM 669 C C . ALA A 1 84 ? -1.885 -7.233 -13.821 1.00 96.94 84 ALA A C 1
ATOM 671 O O . ALA A 1 84 ? -2.836 -8.007 -13.974 1.00 96.94 84 ALA A O 1
ATOM 672 N N . GLN A 1 85 ? -2.006 -5.931 -14.097 1.00 95.62 85 GLN A N 1
ATOM 673 C CA . GLN A 1 85 ? -3.211 -5.359 -14.693 1.00 95.62 85 GLN A CA 1
ATOM 674 C C . GLN A 1 85 ? -3.426 -5.841 -16.127 1.00 95.62 85 GLN A C 1
ATOM 676 O O . GLN A 1 85 ? -4.544 -6.223 -16.476 1.00 95.62 85 GLN A O 1
ATOM 681 N N . HIS A 1 86 ? -2.371 -5.856 -16.939 1.00 96.56 86 HIS A N 1
ATOM 682 C CA . HIS A 1 86 ? -2.405 -6.337 -18.316 1.00 96.56 86 HIS A CA 1
ATOM 683 C C . HIS A 1 86 ? -2.853 -7.806 -18.404 1.00 96.56 86 HIS A C 1
ATOM 685 O O . HIS A 1 86 ? -3.694 -8.138 -19.237 1.00 96.56 86 HIS A O 1
ATOM 691 N N . GLN A 1 87 ? -2.398 -8.654 -17.479 1.00 97.88 87 GLN A N 1
ATOM 692 C CA . GLN A 1 87 ? -2.825 -10.054 -17.354 1.00 97.88 87 GLN A CA 1
ATOM 693 C C . GLN A 1 87 ? -4.241 -10.227 -16.782 1.00 97.88 87 GLN A C 1
ATOM 695 O O . GLN A 1 87 ? -4.770 -11.334 -16.761 1.00 97.88 87 GLN A O 1
ATOM 700 N N . GLY A 1 88 ? -4.886 -9.151 -16.325 1.00 97.19 88 GLY A N 1
ATOM 701 C CA . GLY A 1 88 ? -6.247 -9.207 -15.795 1.00 97.19 88 GLY A CA 1
ATOM 702 C C . GLY A 1 88 ? -6.358 -9.694 -14.347 1.00 97.19 88 GLY A C 1
ATOM 703 O O . GLY A 1 88 ? -7.483 -9.847 -13.877 1.00 97.19 88 GLY A O 1
ATOM 704 N N . LEU A 1 89 ? -5.245 -9.850 -13.616 1.00 97.56 89 LEU A N 1
ATOM 705 C CA . LEU A 1 89 ? -5.231 -10.367 -12.234 1.00 97.56 89 LEU A CA 1
ATOM 706 C C . LEU A 1 89 ? -6.102 -9.523 -11.288 1.00 97.56 89 LEU A C 1
ATOM 708 O O . LEU A 1 89 ? -6.825 -10.038 -10.442 1.00 97.56 89 LEU A O 1
ATOM 712 N N . HIS A 1 90 ? -6.127 -8.208 -11.514 1.00 95.50 90 HIS A N 1
ATOM 713 C CA . HIS A 1 90 ? -6.984 -7.246 -10.810 1.00 95.50 90 HIS A CA 1
ATOM 714 C C . HIS A 1 90 ? -8.502 -7.483 -10.960 1.00 95.50 90 HIS A C 1
ATOM 716 O O . HIS A 1 90 ? -9.287 -6.784 -10.327 1.00 95.50 90 HIS A O 1
ATOM 722 N N . ARG A 1 91 ? -8.934 -8.410 -11.824 1.00 96.62 91 ARG A N 1
ATOM 723 C CA . ARG A 1 91 ? -10.347 -8.759 -12.061 1.00 96.62 91 ARG A CA 1
ATOM 724 C C . ARG A 1 91 ? -10.689 -10.171 -11.608 1.00 96.62 91 ARG A C 1
ATOM 726 O O . ARG A 1 91 ? -11.847 -10.573 -11.714 1.00 96.62 91 ARG A O 1
ATOM 733 N N . GLU A 1 92 ? -9.703 -10.933 -11.146 1.00 98.19 92 GLU A N 1
ATOM 734 C CA . GLU A 1 92 ? -9.939 -12.283 -10.660 1.00 98.19 92 GLU A CA 1
ATOM 735 C C . GLU A 1 92 ? -10.857 -12.250 -9.444 1.00 98.19 92 GLU A C 1
ATOM 737 O O . GLU A 1 92 ? -10.745 -11.393 -8.564 1.00 98.19 92 GLU A O 1
ATOM 742 N N . LYS A 1 93 ? -11.789 -13.202 -9.397 1.00 98.06 93 LYS A N 1
ATOM 743 C CA . LYS A 1 93 ? -12.812 -13.253 -8.352 1.00 98.06 93 LYS A CA 1
ATOM 744 C C . LYS A 1 93 ? -12.194 -13.317 -6.953 1.00 98.06 93 LYS A C 1
ATOM 746 O O . LYS A 1 93 ? -12.680 -12.643 -6.049 1.00 98.06 93 LYS A O 1
ATOM 751 N N . ASP A 1 94 ? -11.127 -14.094 -6.791 1.00 97.19 94 ASP A N 1
ATOM 752 C CA . ASP A 1 94 ? -10.462 -14.285 -5.501 1.00 97.19 94 ASP A CA 1
ATOM 753 C C . ASP A 1 94 ? -9.698 -13.029 -5.057 1.00 97.19 94 ASP A C 1
ATOM 755 O O . ASP A 1 94 ? -9.767 -12.648 -3.885 1.00 97.19 94 ASP A O 1
ATOM 759 N N . PHE A 1 95 ? -9.057 -12.318 -5.994 1.00 97.44 95 PHE A N 1
ATOM 760 C CA . PHE A 1 95 ? -8.472 -11.003 -5.727 1.00 97.44 95 PHE A CA 1
ATOM 761 C C . PHE A 1 95 ? -9.549 -9.999 -5.298 1.00 97.44 95 PHE A C 1
ATOM 763 O O . PHE A 1 95 ? -9.433 -9.388 -4.238 1.00 97.44 95 PHE A O 1
ATOM 770 N N . MET A 1 96 ? -10.638 -9.879 -6.065 1.00 97.56 96 MET A N 1
ATOM 771 C CA . MET A 1 96 ? -11.727 -8.942 -5.763 1.00 97.56 96 MET A CA 1
ATOM 772 C C . MET A 1 96 ? -12.373 -9.218 -4.402 1.00 97.56 96 MET A C 1
ATOM 774 O O . MET A 1 96 ? -12.608 -8.286 -3.637 1.00 97.56 96 MET A O 1
ATOM 778 N N . LYS A 1 97 ? -12.596 -10.493 -4.066 1.00 98.00 97 LYS A N 1
ATOM 779 C CA . LYS A 1 97 ? -13.107 -10.897 -2.750 1.00 98.00 97 LYS A CA 1
ATOM 780 C C . LYS A 1 97 ? -12.133 -10.555 -1.620 1.00 98.00 97 LYS A C 1
ATOM 782 O O . LYS A 1 97 ? -12.557 -10.191 -0.527 1.00 98.00 97 LYS A O 1
ATOM 787 N N . SER A 1 98 ? -10.829 -10.646 -1.876 1.00 97.19 98 SER A N 1
ATOM 788 C CA . SER A 1 98 ? -9.816 -10.230 -0.901 1.00 97.19 98 SER A CA 1
ATOM 789 C C . SER A 1 98 ? -9.869 -8.718 -0.670 1.00 97.19 98 SER A C 1
ATOM 791 O O . SER A 1 98 ? -9.868 -8.281 0.477 1.00 97.19 98 SER A O 1
ATOM 793 N N . ILE A 1 99 ? -9.987 -7.920 -1.738 1.00 97.31 99 ILE A N 1
ATOM 794 C CA . ILE A 1 99 ? -10.140 -6.459 -1.646 1.00 97.31 99 ILE A CA 1
ATOM 795 C C . ILE A 1 99 ? -11.404 -6.069 -0.871 1.00 97.31 99 ILE A C 1
ATOM 797 O O . ILE A 1 99 ? -11.338 -5.172 -0.033 1.00 97.31 99 ILE A O 1
ATOM 801 N N . GLU A 1 100 ? -12.526 -6.752 -1.105 1.00 97.75 100 GLU A N 1
ATOM 802 C CA . GLU A 1 100 ? -13.769 -6.556 -0.348 1.00 97.75 100 GLU A CA 1
ATOM 803 C C . GLU A 1 100 ? -13.550 -6.791 1.154 1.00 97.75 100 GLU A C 1
ATOM 805 O O . GLU A 1 100 ? -13.850 -5.914 1.962 1.00 97.75 100 GLU A O 1
ATOM 810 N N . GLY A 1 101 ? -12.917 -7.908 1.529 1.00 98.00 101 GLY A N 1
ATOM 811 C CA . GLY A 1 101 ? -12.596 -8.194 2.929 1.00 98.00 101 GLY A CA 1
ATOM 812 C C . GLY A 1 101 ? -11.673 -7.148 3.568 1.00 98.00 101 GLY A C 1
ATOM 813 O O . GLY A 1 101 ? -11.926 -6.699 4.687 1.00 98.00 101 GLY A O 1
ATOM 814 N N . TYR A 1 102 ? -10.634 -6.700 2.854 1.00 97.62 102 TYR A N 1
ATOM 815 C CA . TYR A 1 102 ? -9.766 -5.617 3.332 1.00 97.62 102 TYR A CA 1
ATOM 816 C C . TYR A 1 102 ? -10.534 -4.306 3.529 1.00 97.62 102 TYR A C 1
ATOM 818 O O . TYR A 1 102 ? -10.300 -3.597 4.510 1.00 97.62 102 TYR A O 1
ATOM 826 N N . TRP A 1 103 ? -11.451 -3.980 2.617 1.00 97.75 103 TRP A N 1
ATOM 827 C CA . TRP A 1 103 ? -12.276 -2.778 2.701 1.00 97.75 103 TRP A CA 1
ATOM 828 C C . TRP A 1 103 ? -13.203 -2.806 3.922 1.00 97.75 103 TRP A C 1
ATOM 830 O O . TRP A 1 103 ? -13.239 -1.835 4.681 1.00 97.75 103 TRP A O 1
ATOM 840 N N . GLU A 1 104 ? -13.885 -3.929 4.164 1.00 98.31 104 GLU A N 1
ATOM 841 C CA . GLU A 1 104 ? -14.741 -4.118 5.342 1.00 98.31 104 GLU A CA 1
ATOM 842 C C . GLU A 1 104 ? -13.950 -3.949 6.647 1.00 98.31 104 GLU A C 1
ATOM 844 O O . GLU A 1 104 ? -14.351 -3.196 7.539 1.00 98.31 104 GLU A O 1
ATOM 849 N N . GLN A 1 105 ? -12.788 -4.602 6.744 1.00 98.06 105 GLN A N 1
ATOM 850 C CA . GLN A 1 105 ? -11.923 -4.526 7.922 1.00 98.06 105 GLN A CA 1
ATOM 851 C C . GLN A 1 105 ? -11.394 -3.109 8.165 1.00 98.06 105 GLN A C 1
ATOM 853 O O . GLN A 1 105 ? -11.386 -2.639 9.306 1.00 98.06 105 GLN A O 1
ATOM 858 N N . ALA A 1 106 ? -10.977 -2.409 7.107 1.00 97.62 106 ALA A N 1
ATOM 859 C CA . ALA A 1 106 ? -10.499 -1.035 7.207 1.00 97.62 106 ALA A CA 1
ATOM 860 C C . ALA A 1 106 ? -11.600 -0.089 7.709 1.00 97.62 106 ALA A C 1
ATOM 862 O O . ALA A 1 106 ? -11.348 0.741 8.585 1.00 97.62 106 ALA A O 1
ATOM 863 N N . LEU A 1 107 ? -12.832 -0.237 7.210 1.00 98.00 107 LEU A N 1
ATOM 864 C CA . LEU A 1 107 ? -13.969 0.558 7.672 1.00 98.00 107 LEU A CA 1
ATOM 865 C C . LEU A 1 107 ? -14.320 0.286 9.131 1.00 98.00 107 LEU A C 1
ATOM 867 O O . LEU A 1 107 ? -14.532 1.234 9.890 1.00 98.00 107 LEU A O 1
ATOM 871 N N . LEU A 1 108 ? -14.355 -0.986 9.534 1.00 98.06 108 LEU A N 1
ATOM 872 C CA . LEU A 1 108 ? -14.638 -1.351 10.917 1.00 98.06 108 LEU A CA 1
ATOM 873 C C . LEU A 1 108 ? -13.584 -0.771 11.864 1.00 98.06 108 LEU A C 1
ATOM 875 O O . LEU A 1 108 ? -13.940 -0.194 12.889 1.00 98.06 108 LEU A O 1
A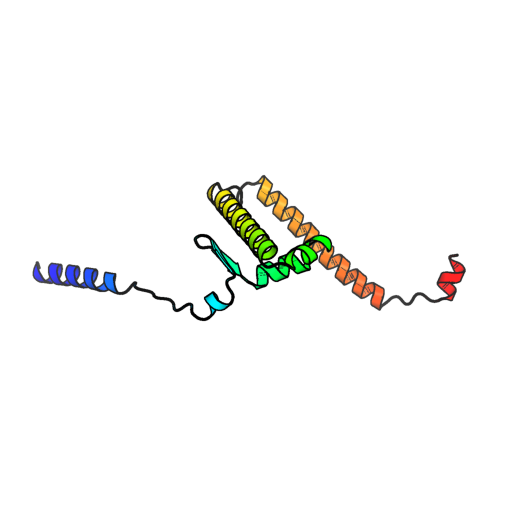TOM 879 N N . LYS A 1 109 ? -12.301 -0.858 11.495 1.00 97.06 109 LYS A N 1
ATOM 880 C CA . LYS A 1 109 ? -11.205 -0.261 12.265 1.00 97.06 109 LYS A CA 1
ATOM 881 C C . LYS A 1 109 ? -11.406 1.244 12.457 1.00 97.06 109 LYS A C 1
ATOM 883 O O . LYS A 1 109 ? -11.379 1.711 13.590 1.00 97.06 109 LYS A O 1
ATOM 888 N N . ILE A 1 110 ? -11.678 1.983 11.379 1.00 97.00 110 ILE A N 1
ATOM 889 C CA . ILE A 1 110 ? -11.907 3.437 11.443 1.00 97.00 110 ILE A CA 1
ATOM 890 C C . ILE A 1 110 ? -13.110 3.770 12.338 1.00 97.00 110 ILE A C 1
ATOM 892 O O . ILE A 1 110 ? -13.076 4.744 13.091 1.00 97.00 110 ILE A O 1
ATOM 896 N N . LEU A 1 111 ? -14.190 2.987 12.257 1.00 97.38 111 LEU A N 1
ATOM 897 C CA . LEU A 1 111 ? -15.371 3.194 13.093 1.00 97.38 111 LEU A CA 1
ATOM 898 C C . LEU A 1 111 ? -15.062 2.964 14.578 1.00 97.38 111 LEU A C 1
ATOM 900 O O . LEU A 1 111 ? -15.471 3.772 15.412 1.00 97.38 111 LEU A O 1
ATOM 904 N N . LEU A 1 112 ? -14.347 1.883 14.899 1.00 96.62 112 LEU A N 1
ATOM 905 C CA . LEU A 1 112 ? -13.952 1.552 16.267 1.00 96.62 112 LEU A CA 1
ATOM 906 C C . LEU A 1 112 ? -13.017 2.607 16.860 1.00 96.62 112 LEU A C 1
ATOM 908 O O . LEU A 1 112 ? -13.245 3.025 17.989 1.00 96.62 112 LEU A O 1
ATOM 912 N N . GLU A 1 113 ? -12.029 3.082 16.098 1.00 95.25 113 GLU A N 1
ATOM 913 C CA . GLU A 1 113 ? -11.134 4.169 16.521 1.00 95.25 113 GLU A CA 1
ATOM 914 C C . GLU A 1 113 ? -11.937 5.426 16.881 1.00 95.25 113 GLU A C 1
ATOM 916 O O . GLU A 1 113 ? -11.841 5.924 17.999 1.00 95.25 113 GLU A O 1
ATOM 921 N N . ARG A 1 114 ? -12.849 5.865 16.003 1.00 94.94 114 ARG A N 1
ATOM 922 C CA . ARG A 1 114 ? -13.704 7.036 16.273 1.00 94.94 114 ARG A CA 1
ATOM 923 C C . ARG A 1 114 ? -14.594 6.860 17.501 1.00 94.94 114 ARG A C 1
ATOM 925 O O . ARG A 1 114 ? -14.822 7.818 18.233 1.00 94.94 114 ARG A O 1
ATOM 932 N N . LYS A 1 115 ? -15.132 5.656 17.710 1.00 92.94 115 LYS A N 1
ATOM 933 C CA . LYS A 1 115 ? -15.967 5.352 18.879 1.00 92.94 115 LYS A CA 1
ATOM 934 C C . LYS A 1 115 ? -15.147 5.303 20.164 1.00 92.94 115 LYS A C 1
ATOM 936 O O . LYS A 1 115 ? -15.619 5.785 21.186 1.00 92.94 115 LYS A O 1
ATOM 941 N N . SER A 1 116 ? -13.931 4.770 20.109 1.00 92.25 116 SER A N 1
ATOM 942 C CA . SER A 1 116 ? -12.987 4.792 21.226 1.00 92.25 116 SER A CA 1
ATOM 943 C C . SER A 1 116 ? -12.624 6.225 21.618 1.00 92.25 116 SER A C 1
ATOM 945 O O . SER A 1 116 ? -12.631 6.553 22.802 1.00 92.25 116 SER A O 1
ATOM 947 N N . ASP A 1 117 ? -12.368 7.096 20.642 1.00 90.12 117 ASP A N 1
ATOM 948 C CA . ASP A 1 117 ? -12.082 8.515 20.882 1.00 90.12 117 ASP A CA 1
ATOM 949 C C . ASP A 1 117 ? -13.287 9.244 21.508 1.00 90.12 117 ASP A C 1
ATOM 951 O O . ASP A 1 117 ? -13.131 10.032 22.438 1.00 90.12 117 ASP A O 1
ATOM 955 N N . GLU A 1 118 ? -14.510 8.942 21.054 1.00 88.19 118 GLU A N 1
ATOM 956 C CA . GLU A 1 118 ? -15.749 9.479 21.638 1.00 88.19 118 GLU A CA 1
ATOM 957 C C . GLU A 1 118 ? -15.936 9.026 23.095 1.00 88.19 118 GLU A C 1
ATOM 959 O O . GLU A 1 118 ? -16.222 9.845 23.964 1.00 88.19 118 GLU A O 1
ATOM 964 N N . ILE A 1 119 ? -15.749 7.731 23.374 1.00 86.50 119 ILE A N 1
ATOM 965 C CA . ILE A 1 119 ? -15.919 7.155 24.717 1.00 86.50 119 ILE A CA 1
ATOM 966 C C . ILE A 1 119 ? -14.839 7.667 25.670 1.00 86.50 119 ILE A C 1
ATOM 968 O O . ILE A 1 119 ? -15.164 8.102 26.771 1.00 86.50 119 ILE A O 1
ATOM 972 N N . SER A 1 120 ? -13.572 7.661 25.251 1.00 80.75 120 SER A N 1
ATOM 973 C CA . SER A 1 120 ? -12.456 8.142 26.076 1.00 80.75 120 SER A CA 1
ATOM 974 C C . SER A 1 120 ? -12.593 9.622 26.440 1.00 80.75 120 SER A C 1
ATOM 976 O O . SER A 1 120 ? -12.246 10.006 27.553 1.00 80.75 120 SER A O 1
ATOM 978 N N . GLY A 1 121 ? -13.177 10.442 25.559 1.00 75.44 121 GLY A N 1
ATOM 979 C CA . GLY A 1 121 ? -13.523 11.832 25.866 1.00 75.44 121 GLY A CA 1
ATOM 980 C C . GLY A 1 121 ? -14.653 12.002 26.894 1.00 75.44 121 GLY A C 1
ATOM 981 O O . GLY A 1 121 ? -14.790 13.083 27.464 1.00 75.44 121 GLY A O 1
ATOM 982 N N . LEU A 1 122 ? -15.455 10.960 27.142 1.00 72.50 122 LEU A N 1
ATOM 983 C CA . LEU A 1 122 ? -16.584 10.959 28.081 1.00 72.50 122 LEU A CA 1
ATOM 984 C C . LEU A 1 122 ? -16.269 10.268 29.418 1.00 72.50 122 LEU A C 1
ATOM 986 O O . LEU A 1 122 ? -16.986 10.485 30.395 1.00 72.50 122 LEU A O 1
ATOM 990 N N . THR A 1 123 ? -15.226 9.440 29.484 1.00 68.25 123 THR A N 1
ATOM 991 C CA . THR A 1 123 ? -14.858 8.685 30.689 1.00 68.25 123 THR A CA 1
ATOM 992 C C . THR A 1 123 ? -13.742 9.380 31.467 1.00 68.25 123 THR A C 1
ATOM 994 O O . THR A 1 123 ? -12.589 9.371 31.041 1.00 68.25 123 THR A O 1
ATOM 997 N N . HIS A 1 124 ? -14.064 9.936 32.638 1.00 67.31 124 HIS A N 1
ATOM 998 C CA . HIS A 1 124 ? -13.066 10.330 33.635 1.00 67.31 124 HIS A CA 1
ATOM 999 C C . HIS A 1 124 ? -12.898 9.186 34.636 1.00 67.31 124 HIS A C 1
ATOM 1001 O O . HIS A 1 124 ? -13.781 8.958 35.457 1.00 67.31 124 HIS A O 1
ATOM 1007 N N . VAL A 1 125 ? -11.769 8.480 34.572 1.00 73.88 125 VAL A N 1
ATOM 1008 C CA . VAL A 1 125 ? -11.375 7.528 35.623 1.00 73.88 125 VAL A CA 1
ATOM 1009 C C . VAL A 1 125 ? -10.829 8.339 36.794 1.00 73.88 125 VAL A C 1
ATOM 1011 O O . VAL A 1 125 ? -9.984 9.212 36.581 1.00 73.88 125 VAL A O 1
ATOM 1014 N N . SER A 1 126 ? -11.355 8.116 37.998 1.00 74.06 126 SER A N 1
ATOM 1015 C CA . SER A 1 126 ? -10.908 8.824 39.207 1.00 74.06 126 SER A CA 1
ATOM 1016 C C . SER A 1 126 ? -9.800 8.054 39.927 1.00 74.06 126 SER A C 1
ATOM 1018 O O . SER A 1 126 ? -9.779 6.828 39.882 1.00 74.06 126 SER A O 1
ATOM 1020 N N . ASP A 1 127 ? -8.913 8.753 40.640 1.00 79.31 127 ASP A N 1
ATOM 1021 C CA . ASP A 1 127 ? -7.811 8.114 41.381 1.00 79.31 127 ASP A CA 1
ATOM 1022 C C . ASP A 1 127 ? -8.318 7.093 42.419 1.00 79.31 127 ASP A C 1
ATOM 1024 O O . ASP A 1 127 ? -7.706 6.048 42.618 1.00 79.31 127 ASP A O 1
ATOM 1028 N N . ASN A 1 128 ? -9.493 7.344 43.009 1.00 80.44 128 ASN A N 1
ATOM 1029 C CA . ASN A 1 128 ? -10.132 6.431 43.958 1.00 80.44 128 ASN A CA 1
ATOM 1030 C C . ASN A 1 128 ? -10.586 5.114 43.299 1.00 80.44 128 ASN A C 1
ATOM 1032 O O . ASN A 1 128 ? -10.501 4.065 43.919 1.00 80.44 128 ASN A O 1
ATOM 1036 N N . GLU A 1 129 ? -11.040 5.152 42.042 1.00 78.81 129 GLU A N 1
ATOM 1037 C CA . GLU A 1 129 ? -11.420 3.953 41.273 1.00 78.81 129 GLU A CA 1
ATOM 1038 C C . GLU A 1 129 ? -10.191 3.100 40.911 1.00 78.81 129 GLU A C 1
ATOM 1040 O O . GLU A 1 129 ? -10.281 1.878 40.809 1.00 78.81 129 GLU A O 1
ATOM 1045 N N . ILE A 1 130 ? -9.025 3.739 40.759 1.00 82.75 130 ILE A N 1
ATOM 1046 C CA . ILE A 1 130 ? -7.746 3.064 40.512 1.00 82.75 130 ILE A CA 1
ATOM 1047 C C . ILE A 1 130 ? -7.243 2.386 41.792 1.00 82.75 130 ILE A C 1
ATOM 1049 O O . ILE A 1 130 ? -6.814 1.235 41.730 1.00 82.75 130 ILE A O 1
ATOM 1053 N N . GLU A 1 131 ? -7.314 3.068 42.939 1.00 84.06 131 GLU A N 1
ATOM 1054 C CA . GLU A 1 131 ? -6.928 2.502 44.241 1.00 84.06 131 GLU A CA 1
ATOM 1055 C C . GLU A 1 131 ? -7.846 1.358 44.694 1.00 84.06 131 GLU A C 1
ATOM 1057 O O . GLU A 1 131 ? -7.383 0.448 45.366 1.00 84.06 131 GLU A O 1
ATOM 1062 N N . GLU A 1 132 ? -9.128 1.359 44.318 1.00 86.50 132 GLU A N 1
ATOM 1063 C CA . GLU A 1 132 ? -10.058 0.269 44.661 1.00 86.50 132 GLU A CA 1
ATOM 1064 C C . GLU A 1 132 ? -9.846 -1.002 43.814 1.00 86.50 132 GLU A C 1
ATOM 1066 O O . GLU A 1 132 ? -10.280 -2.089 44.201 1.00 86.50 132 GLU A O 1
ATOM 1071 N N . TYR A 1 133 ? -9.193 -0.879 42.652 1.00 81.44 133 TYR A N 1
ATOM 1072 C CA . TYR A 1 133 ? -8.939 -1.989 41.726 1.00 81.44 133 TYR A CA 1
ATOM 1073 C C . TYR A 1 133 ? -7.606 -2.722 41.986 1.00 81.44 133 TYR A C 1
ATOM 1075 O O . TYR A 1 133 ? -7.473 -3.883 41.584 1.00 81.44 133 TYR A O 1
ATOM 1083 N N . TYR A 1 134 ? -6.629 -2.070 42.632 1.00 70.38 134 TYR A N 1
ATOM 1084 C CA . TYR A 1 134 ? -5.285 -2.601 42.924 1.00 70.38 134 TYR A CA 1
ATOM 1085 C C . TYR A 1 134 ? -5.089 -2.946 44.402 1.00 70.38 134 TYR A C 1
ATOM 1087 O O . TYR A 1 134 ? -4.424 -3.978 44.663 1.00 70.38 134 TYR A O 1
#

Solvent-accessible surface area (backbone atoms only — not comparable to full-atom values): 8041 Å² total; per-residue (Å²): 112,72,68,60,55,51,53,52,56,53,54,58,60,61,58,69,71,71,79,70,82,79,76,85,56,77,73,64,54,78,50,44,76,46,74,57,91,95,46,71,46,37,58,62,59,54,51,54,52,51,73,71,41,60,79,73,61,60,66,53,51,77,47,75,64,42,46,47,56,52,50,52,51,51,52,51,52,49,53,54,50,53,48,40,50,72,73,42,52,81,69,34,69,70,53,47,53,48,52,50,52,53,50,54,52,53,52,51,50,55,53,50,53,55,49,49,56,56,49,57,77,71,58,82,85,50,74,67,63,53,62,74,75,108

Mean predicted aligned error: 14.31 Å

Sequence (134 aa):
MKKICYCITVLVFAISFLTGCSSGSADLDSKTLARVNKGRIMVEDLRYELKNAPYDEVHLLKAKSERRDYLDRLVEKEVLLQEAQHQGLHREKDFMKSIEGYWEQALLKILLERKSDEISGLTHVSDNEIEEYY